Protein AF-A0A919VBE8-F1 (afdb_monomer_lite)

Organism: NCBI:txid1367973

Foldseek 3Di:
DLPVLVVLVVVLVVLVVVLVVCVVVVHDPVVSVVSVVVSLVSNLVSQVVVLVVLVVQQVVCVVVVHHRPDDPVVSVVSNVVSD

Sequence (83 aa):
MLGDAMTRLRRAHGQLGGVIAMIEAGEDCRKVLTQLAAVSKALDRAGFRIVASGLRHCQAAQERGEAAPMSDEELEKLFLSLA

Structure (mmCIF, N/CA/C/O backbone):
data_AF-A0A919VBE8-F1
#
_entry.id   AF-A0A919VBE8-F1
#
loop_
_atom_site.group_PDB
_atom_site.id
_atom_site.type_symbol
_atom_site.label_atom_id
_atom_site.label_alt_id
_atom_site.label_comp_id
_atom_site.label_asym_id
_atom_site.label_entity_id
_atom_site.label_seq_id
_atom_site.pdbx_PDB_ins_code
_atom_site.Cartn_x
_atom_site.Cartn_y
_atom_site.Cartn_z
_atom_site.occupancy
_atom_site.B_iso_or_equiv
_atom_site.auth_seq_id
_atom_site.auth_comp_id
_atom_site.auth_asym_id
_atom_site.auth_atom_id
_atom_site.pdbx_PDB_model_num
ATOM 1 N N . MET A 1 1 ? -0.145 0.929 -18.534 1.00 59.94 1 MET A N 1
ATOM 2 C CA . MET A 1 1 ? 0.186 -0.214 -17.648 1.00 59.94 1 MET A CA 1
ATOM 3 C C . MET A 1 1 ? -0.352 -0.050 -16.219 1.00 59.94 1 MET A C 1
ATOM 5 O O . MET A 1 1 ? -1.199 -0.842 -15.837 1.00 59.94 1 MET A O 1
ATOM 9 N N . LEU A 1 2 ? 0.035 0.980 -15.452 1.00 74.38 2 LEU A N 1
ATOM 10 C CA . LEU A 1 2 ? -0.267 1.123 -14.005 1.00 74.38 2 LEU A CA 1
ATOM 11 C C . LEU A 1 2 ? -1.752 1.335 -13.584 1.00 74.38 2 LEU A C 1
ATOM 13 O O . LEU A 1 2 ? -2.024 1.590 -12.414 1.00 74.38 2 LEU A O 1
ATOM 17 N N . GLY A 1 3 ? -2.728 1.239 -14.494 1.00 77.69 3 GLY A N 1
ATOM 18 C CA . GLY A 1 3 ? -4.129 1.623 -14.236 1.00 77.69 3 GLY A CA 1
ATOM 19 C C . GLY A 1 3 ? -4.844 0.808 -13.145 1.00 77.69 3 GLY A C 1
ATOM 20 O O . GLY A 1 3 ? -5.491 1.386 -12.274 1.00 77.69 3 GLY A O 1
ATOM 21 N N . ASP A 1 4 ? -4.696 -0.522 -13.142 1.00 83.94 4 ASP A N 1
ATOM 22 C CA . ASP A 1 4 ? -5.278 -1.392 -12.099 1.00 83.94 4 ASP A CA 1
ATOM 23 C C . ASP A 1 4 ? -4.640 -1.122 -10.722 1.00 83.94 4 ASP A C 1
ATOM 25 O O . ASP A 1 4 ? -5.359 -1.000 -9.728 1.00 83.94 4 ASP A O 1
ATOM 29 N N . ALA A 1 5 ? -3.317 -0.927 -10.672 1.00 88.69 5 ALA A N 1
ATOM 30 C CA . ALA A 1 5 ? -2.608 -0.566 -9.446 1.00 88.69 5 ALA A CA 1
ATOM 31 C C . ALA A 1 5 ? -3.080 0.791 -8.896 1.00 88.69 5 ALA A C 1
ATOM 33 O O . ALA A 1 5 ? -3.375 0.896 -7.709 1.00 88.69 5 ALA A O 1
ATOM 34 N N . MET A 1 6 ? -3.259 1.801 -9.754 1.00 91.94 6 MET A N 1
ATOM 35 C CA . MET A 1 6 ? -3.792 3.111 -9.361 1.00 91.94 6 MET A CA 1
ATOM 36 C C . MET A 1 6 ? -5.207 3.008 -8.761 1.00 91.94 6 MET A C 1
ATOM 38 O O . MET A 1 6 ? -5.497 3.622 -7.735 1.00 91.94 6 MET A O 1
ATOM 42 N N . THR A 1 7 ? -6.082 2.182 -9.343 1.00 92.62 7 THR A N 1
ATOM 43 C CA . THR A 1 7 ? -7.425 1.909 -8.793 1.00 92.62 7 THR A CA 1
ATOM 44 C C . THR A 1 7 ? -7.365 1.208 -7.429 1.00 92.62 7 THR A C 1
ATOM 46 O O . THR A 1 7 ? -8.176 1.508 -6.550 1.00 92.62 7 THR A O 1
ATOM 49 N N . ARG A 1 8 ? -6.388 0.317 -7.206 1.00 91.50 8 ARG A N 1
ATOM 50 C CA . ARG A 1 8 ? -6.155 -0.328 -5.897 1.00 91.50 8 ARG A CA 1
ATOM 51 C C . ARG A 1 8 ? -5.631 0.649 -4.853 1.00 91.50 8 ARG A C 1
ATOM 53 O O . ARG A 1 8 ? -6.181 0.682 -3.758 1.00 91.50 8 ARG A O 1
ATOM 60 N N . LEU A 1 9 ? -4.646 1.476 -5.201 1.00 95.19 9 LEU A N 1
ATOM 61 C CA . LEU A 1 9 ? -4.089 2.500 -4.313 1.00 95.19 9 LEU A CA 1
ATOM 62 C C . LEU A 1 9 ? -5.156 3.520 -3.891 1.00 95.19 9 LEU A C 1
ATOM 64 O O . LEU A 1 9 ? -5.273 3.825 -2.709 1.00 95.19 9 LEU A O 1
ATOM 68 N N . ARG A 1 10 ? -6.018 3.964 -4.818 1.00 96.06 10 ARG A N 1
ATOM 69 C CA . ARG A 1 10 ? -7.175 4.825 -4.499 1.00 96.06 10 ARG A CA 1
ATOM 70 C C . ARG A 1 10 ? -8.154 4.168 -3.519 1.00 96.06 10 ARG A C 1
ATOM 72 O O . ARG A 1 10 ? -8.672 4.847 -2.636 1.00 96.06 10 ARG A O 1
ATOM 79 N N . ARG A 1 11 ? -8.388 2.854 -3.631 1.00 95.31 11 ARG A N 1
ATOM 80 C CA . ARG A 1 11 ? -9.211 2.112 -2.661 1.00 95.31 11 ARG A CA 1
ATOM 81 C C . ARG A 1 11 ? -8.518 1.998 -1.299 1.00 95.31 11 ARG A C 1
ATOM 83 O O . ARG A 1 11 ? -9.154 2.289 -0.293 1.00 95.31 11 ARG A O 1
ATOM 90 N N . ALA A 1 12 ? -7.233 1.642 -1.271 1.00 96.94 12 ALA A N 1
ATOM 91 C CA . ALA A 1 12 ? -6.450 1.539 -0.039 1.00 96.94 12 ALA A CA 1
ATOM 92 C C . ALA A 1 12 ? -6.374 2.883 0.711 1.00 96.94 12 ALA A C 1
ATOM 94 O O . ALA A 1 12 ? -6.541 2.907 1.924 1.00 96.94 12 ALA A O 1
ATOM 95 N N . HIS A 1 13 ? -6.237 4.003 -0.008 1.00 97.94 13 HIS A N 1
ATOM 96 C CA . H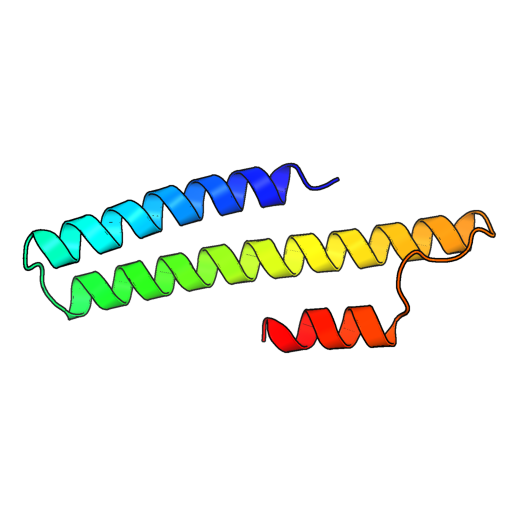IS A 1 13 ? -6.324 5.357 0.549 1.00 97.94 13 HIS A CA 1
ATOM 97 C C . HIS A 1 13 ? -7.682 5.627 1.220 1.00 97.94 13 HIS A C 1
ATOM 99 O O . HIS A 1 13 ? -7.731 6.110 2.347 1.00 97.94 13 HIS A O 1
ATOM 105 N N . GLY A 1 14 ? -8.796 5.276 0.564 1.00 98.12 14 GLY A N 1
ATOM 106 C CA . GLY A 1 14 ? -10.133 5.397 1.160 1.00 98.12 14 GLY A CA 1
ATOM 107 C C . GLY A 1 14 ? -10.316 4.526 2.411 1.00 98.12 14 GLY A C 1
ATOM 108 O O . GLY A 1 14 ? -10.900 4.973 3.393 1.00 98.12 14 GLY A O 1
ATOM 109 N N . GLN A 1 15 ? -9.765 3.308 2.408 1.00 98.00 15 GLN A N 1
ATOM 110 C CA . GLN A 1 15 ? -9.763 2.429 3.582 1.00 98.00 15 GLN A CA 1
ATOM 111 C C . GLN A 1 15 ? -8.898 2.995 4.724 1.00 98.00 15 GLN A C 1
ATOM 113 O O . GLN A 1 15 ? -9.321 2.949 5.875 1.00 98.00 15 GLN A O 1
ATOM 118 N N . LEU A 1 16 ? -7.731 3.578 4.420 1.00 98.50 16 LEU A N 1
ATOM 119 C CA . LEU A 1 16 ? -6.859 4.229 5.403 1.00 98.50 16 LEU A CA 1
ATOM 120 C C . LEU A 1 16 ? -7.531 5.452 6.046 1.00 98.50 16 LEU A C 1
ATOM 122 O O . LEU A 1 16 ? -7.465 5.602 7.261 1.00 98.50 16 LEU A O 1
ATOM 126 N N . GLY A 1 17 ? -8.242 6.272 5.264 1.00 98.50 17 GLY A N 1
ATOM 127 C CA . GLY A 1 17 ? -9.069 7.359 5.802 1.00 98.50 17 GLY A CA 1
ATOM 128 C C . GLY A 1 17 ? -10.146 6.857 6.773 1.00 98.50 17 GLY A C 1
ATOM 129 O O . GLY A 1 17 ? -10.367 7.466 7.814 1.00 98.50 17 GLY A O 1
ATOM 130 N N . GLY A 1 18 ? -10.749 5.696 6.489 1.00 98.38 18 GLY A N 1
ATOM 131 C CA . GLY A 1 18 ? -11.653 5.017 7.423 1.00 98.38 18 GLY A CA 1
ATOM 132 C C . GLY A 1 18 ? -10.968 4.568 8.721 1.00 98.38 18 GLY A C 1
ATOM 133 O O . GLY A 1 18 ? -11.531 4.752 9.795 1.00 98.38 18 GLY A O 1
ATOM 134 N N . VAL A 1 19 ? -9.742 4.034 8.646 1.00 98.50 19 VAL A N 1
ATOM 135 C CA . VAL A 1 19 ? -8.947 3.661 9.835 1.00 98.50 19 VAL A CA 1
ATOM 136 C C . VAL A 1 19 ? -8.606 4.885 10.690 1.00 98.50 19 VAL A C 1
ATOM 138 O O . VAL A 1 19 ? -8.711 4.810 11.911 1.00 98.50 19 VAL A O 1
ATOM 141 N N . ILE A 1 20 ? -8.249 6.014 10.069 1.00 98.62 20 ILE A N 1
ATOM 142 C CA . ILE A 1 20 ? -7.983 7.279 10.774 1.00 98.62 20 ILE A CA 1
ATOM 143 C C . ILE A 1 20 ? -9.246 7.750 11.507 1.00 98.62 20 ILE A C 1
ATOM 145 O O . ILE A 1 20 ? -9.203 7.931 12.720 1.00 98.62 20 ILE A O 1
ATOM 149 N N . ALA A 1 21 ? -10.389 7.820 10.816 1.00 98.56 21 ALA A N 1
ATOM 150 C CA . ALA A 1 21 ? -11.659 8.228 11.419 1.00 98.56 21 ALA A CA 1
ATOM 151 C C . ALA A 1 21 ? -12.115 7.301 12.567 1.00 98.56 21 ALA A C 1
ATOM 153 O O . ALA A 1 21 ? -12.716 7.764 13.533 1.00 98.56 21 ALA A O 1
ATOM 154 N N . MET A 1 22 ? -11.809 5.998 12.506 1.00 98.38 22 MET A N 1
ATOM 155 C CA . MET A 1 22 ? -12.043 5.075 13.626 1.00 98.38 22 MET A CA 1
ATOM 156 C C . MET A 1 22 ? -11.173 5.412 14.847 1.00 98.38 22 MET A C 1
ATOM 158 O O . MET A 1 22 ? -11.670 5.393 15.971 1.00 98.38 22 MET A O 1
ATOM 162 N N . ILE A 1 23 ? -9.893 5.738 14.646 1.00 98.38 23 ILE A N 1
ATOM 163 C CA . ILE A 1 23 ? -8.982 6.129 15.734 1.00 98.38 23 ILE A CA 1
ATOM 164 C C . ILE A 1 23 ? -9.430 7.458 16.358 1.00 98.38 23 ILE A C 1
ATOM 166 O O . ILE A 1 23 ? -9.500 7.562 17.580 1.00 98.38 23 ILE A O 1
ATOM 170 N N . GLU A 1 24 ? -9.802 8.442 15.537 1.00 98.50 24 GLU A N 1
ATOM 171 C CA . GLU A 1 24 ? -10.329 9.742 15.983 1.00 98.50 24 GLU A CA 1
ATOM 172 C C . GLU A 1 24 ? -11.653 9.606 16.756 1.00 98.50 24 GLU A C 1
ATOM 174 O O . GLU A 1 24 ? -11.882 10.330 17.723 1.00 98.50 24 GLU A O 1
ATOM 179 N N . ALA A 1 25 ? -12.500 8.642 16.381 1.00 98.12 25 ALA A N 1
ATOM 180 C CA . ALA A 1 25 ? -13.740 8.310 17.085 1.00 98.12 25 ALA A CA 1
ATOM 181 C C . ALA A 1 25 ? -13.543 7.445 18.350 1.00 98.12 25 ALA A C 1
ATOM 183 O O . ALA A 1 25 ? -14.523 7.155 19.039 1.00 98.12 25 ALA A O 1
ATOM 184 N N . GLY A 1 26 ? -12.315 7.009 18.660 1.00 97.69 26 GLY A N 1
ATOM 185 C CA . GLY A 1 26 ? -12.029 6.145 19.810 1.00 97.69 26 GLY A CA 1
ATOM 186 C C . GLY A 1 26 ? -12.581 4.718 19.685 1.00 97.69 26 GLY A C 1
ATOM 187 O O . GLY A 1 26 ? -12.928 4.108 20.696 1.00 97.69 26 GLY A O 1
ATOM 188 N N . GLU A 1 27 ? -12.699 4.189 18.462 1.00 98.06 27 GLU A N 1
ATOM 189 C CA . GLU A 1 27 ? -13.194 2.827 18.221 1.00 98.06 27 GLU A CA 1
ATOM 190 C C . GLU A 1 27 ? -12.276 1.730 18.787 1.00 98.06 27 GLU A C 1
ATOM 192 O O . GLU A 1 27 ? -11.079 1.922 19.009 1.00 98.06 27 GLU A O 1
ATOM 197 N N . ASP A 1 28 ? -12.848 0.538 18.984 1.00 97.88 28 ASP A N 1
ATOM 198 C CA . ASP A 1 28 ? -12.133 -0.610 19.552 1.00 97.88 28 ASP A CA 1
ATOM 199 C C . ASP A 1 28 ? -10.832 -0.938 18.793 1.00 97.88 28 ASP A C 1
ATOM 201 O O . ASP A 1 28 ? -10.805 -1.123 17.572 1.00 97.88 28 ASP A O 1
ATOM 205 N N . CYS A 1 29 ? -9.753 -1.107 19.559 1.00 97.88 29 CYS A N 1
ATOM 206 C CA . CYS A 1 29 ? -8.420 -1.437 19.067 1.00 97.88 29 CYS A CA 1
ATOM 207 C C . CYS A 1 29 ? -8.410 -2.695 18.178 1.00 97.88 29 CYS A C 1
ATOM 209 O O . CYS A 1 29 ? -7.731 -2.716 17.148 1.00 97.88 29 CYS A O 1
ATOM 211 N N . ARG A 1 30 ? -9.203 -3.732 18.498 1.00 98.25 30 ARG A N 1
ATOM 212 C CA . ARG A 1 30 ? -9.277 -4.943 17.661 1.00 98.25 30 ARG A CA 1
ATOM 213 C C . ARG A 1 30 ? -9.955 -4.662 16.315 1.00 98.25 30 ARG A C 1
ATOM 215 O O . ARG A 1 30 ? -9.451 -5.148 15.298 1.00 98.25 30 ARG A O 1
ATOM 222 N N . LYS A 1 31 ? -11.027 -3.860 16.257 1.00 98.06 31 LYS A N 1
ATOM 223 C CA . LYS A 1 31 ? -11.605 -3.365 14.988 1.00 98.06 31 LYS A CA 1
ATOM 224 C C . LYS A 1 31 ? -10.575 -2.563 14.184 1.00 98.06 31 LYS A C 1
ATOM 226 O O . LYS A 1 31 ? -10.384 -2.855 13.003 1.00 98.06 31 LYS A O 1
ATOM 231 N N . VAL A 1 32 ? -9.904 -1.591 14.812 1.00 98.44 32 VAL A N 1
ATOM 232 C CA . VAL A 1 32 ? -8.905 -0.712 14.171 1.00 98.44 32 VAL A CA 1
ATOM 233 C C . VAL A 1 32 ? -7.775 -1.535 13.547 1.00 98.44 32 VAL A C 1
ATOM 235 O O . VAL A 1 32 ? -7.521 -1.415 12.349 1.00 98.44 32 VAL A O 1
ATOM 238 N N . LEU A 1 33 ? -7.155 -2.437 14.314 1.00 98.25 33 LEU A N 1
ATOM 239 C CA . LEU A 1 33 ? -6.087 -3.318 13.825 1.00 98.25 33 LEU A CA 1
ATOM 240 C C . LEU A 1 33 ? -6.565 -4.255 12.705 1.00 98.25 33 LEU A C 1
ATOM 242 O O . LEU A 1 33 ? -5.825 -4.498 11.752 1.00 98.25 33 LEU A O 1
ATOM 246 N N . THR A 1 34 ? -7.811 -4.739 12.767 1.00 98.38 34 THR A N 1
ATOM 247 C CA . THR A 1 34 ? -8.400 -5.575 11.704 1.00 98.38 34 THR A CA 1
ATOM 248 C C . THR A 1 34 ? -8.532 -4.802 10.387 1.00 98.38 34 THR A C 1
ATOM 250 O O . THR A 1 34 ? -8.194 -5.332 9.326 1.00 98.38 34 THR A O 1
ATOM 253 N N . GLN A 1 35 ? -8.975 -3.541 10.432 1.00 98.19 35 GLN A N 1
ATOM 254 C CA . GLN A 1 35 ? -9.069 -2.698 9.235 1.00 98.19 35 GLN A CA 1
ATOM 255 C C . GLN A 1 35 ? -7.689 -2.253 8.730 1.00 98.19 35 GLN A C 1
ATOM 257 O O . GLN A 1 35 ? -7.448 -2.287 7.525 1.00 98.19 35 GLN A O 1
ATOM 262 N N . LEU A 1 36 ? -6.746 -1.933 9.621 1.00 98.31 36 LEU A N 1
ATOM 263 C CA . LEU A 1 36 ? -5.368 -1.597 9.248 1.00 98.31 36 LEU A CA 1
ATOM 264 C C . LEU A 1 36 ? -4.654 -2.772 8.554 1.00 98.31 36 LEU A C 1
ATOM 266 O O . LEU A 1 36 ? -4.009 -2.581 7.523 1.00 98.31 36 LEU A O 1
ATOM 270 N N . ALA A 1 37 ? -4.844 -4.005 9.033 1.00 97.94 37 ALA A N 1
ATOM 271 C CA . ALA A 1 37 ? -4.342 -5.204 8.359 1.00 97.94 37 ALA A CA 1
ATOM 272 C C . ALA A 1 37 ? -4.970 -5.401 6.961 1.00 97.94 37 ALA A C 1
ATOM 274 O O . ALA A 1 37 ? -4.294 -5.835 6.025 1.00 97.94 37 ALA A O 1
ATOM 275 N N . ALA A 1 38 ? -6.246 -5.037 6.784 1.00 97.12 38 ALA A N 1
ATOM 276 C CA . ALA A 1 38 ? -6.906 -5.045 5.478 1.00 97.12 38 ALA A CA 1
ATOM 277 C C . ALA A 1 38 ? -6.398 -3.932 4.535 1.00 97.12 38 ALA A C 1
ATOM 279 O O . ALA A 1 38 ? -6.360 -4.153 3.321 1.00 97.12 38 ALA A O 1
ATOM 280 N N . VAL A 1 39 ? -5.975 -2.777 5.069 1.00 97.88 39 VAL A N 1
ATOM 281 C CA . VAL A 1 39 ? -5.274 -1.719 4.314 1.00 97.88 39 VAL A CA 1
ATOM 282 C C . VAL A 1 39 ? -3.908 -2.216 3.843 1.00 97.88 39 VAL A C 1
ATOM 284 O O . VAL A 1 39 ? -3.650 -2.148 2.643 1.00 97.88 39 VAL A O 1
ATOM 287 N N . SER A 1 40 ? -3.075 -2.778 4.732 1.00 96.12 40 SER A N 1
ATOM 288 C CA . SER A 1 40 ? -1.758 -3.329 4.355 1.00 96.12 40 SER A CA 1
ATOM 289 C C . SER A 1 40 ? -1.911 -4.338 3.218 1.00 96.12 40 SER A C 1
ATOM 291 O O . SER A 1 40 ? -1.419 -4.115 2.118 1.00 96.12 40 SE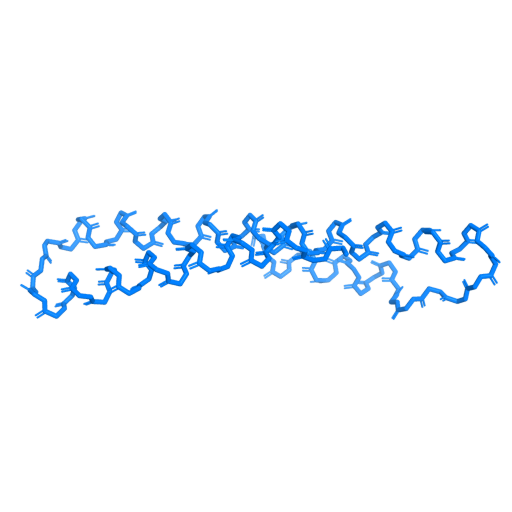R A O 1
ATOM 293 N N . LYS A 1 41 ? -2.789 -5.335 3.394 1.00 95.00 41 LYS A N 1
ATOM 294 C CA . LYS A 1 41 ? -3.066 -6.366 2.381 1.00 95.00 41 LYS A CA 1
ATOM 295 C C . LYS A 1 41 ? -3.608 -5.829 1.049 1.00 95.00 41 LYS A C 1
ATOM 297 O O . LYS A 1 41 ? -3.582 -6.544 0.044 1.00 95.00 41 LYS A O 1
ATOM 302 N N . ALA A 1 42 ? -4.127 -4.601 1.011 1.00 94.06 42 ALA A N 1
ATOM 303 C CA . ALA A 1 42 ? -4.501 -3.911 -0.223 1.00 94.06 42 ALA A CA 1
ATOM 304 C C . ALA A 1 42 ? -3.310 -3.188 -0.882 1.00 94.06 42 ALA A C 1
ATOM 306 O O . ALA A 1 42 ? -3.241 -3.168 -2.115 1.00 94.06 42 ALA A O 1
ATOM 307 N N . LEU A 1 43 ? -2.378 -2.648 -0.087 1.00 94.75 43 LEU A N 1
ATOM 308 C CA . LEU A 1 43 ? -1.124 -2.038 -0.537 1.00 94.75 43 LEU A CA 1
ATOM 309 C C . LEU A 1 43 ? -0.158 -3.089 -1.099 1.00 94.75 43 LEU A C 1
ATOM 311 O O . LEU A 1 43 ? 0.264 -2.932 -2.242 1.00 94.75 43 LEU A O 1
ATOM 315 N N . ASP A 1 44 ? 0.094 -4.198 -0.393 1.00 92.56 44 ASP A N 1
ATOM 316 C CA . ASP A 1 44 ? 0.986 -5.283 -0.851 1.00 92.56 44 ASP A CA 1
ATOM 317 C C . ASP A 1 44 ? 0.539 -5.794 -2.238 1.00 92.56 44 ASP A C 1
ATOM 319 O O . ASP A 1 44 ? 1.298 -5.874 -3.206 1.00 92.56 44 ASP A O 1
ATOM 323 N N . ARG A 1 45 ? -0.776 -6.024 -2.383 1.00 90.88 45 ARG A N 1
ATOM 324 C CA . ARG A 1 45 ? -1.429 -6.435 -3.640 1.00 90.88 45 ARG A CA 1
ATOM 325 C C . ARG A 1 45 ? -1.382 -5.384 -4.752 1.00 90.88 45 ARG A C 1
ATOM 327 O O . ARG A 1 45 ? -1.600 -5.742 -5.913 1.00 90.88 45 ARG A O 1
ATOM 334 N N . ALA A 1 46 ? -1.160 -4.112 -4.431 1.00 92.94 46 ALA A N 1
ATOM 335 C CA . ALA A 1 46 ? -0.881 -3.073 -5.416 1.00 92.94 46 ALA A CA 1
ATOM 336 C C . ALA A 1 46 ? 0.612 -3.076 -5.789 1.00 92.94 46 ALA A C 1
ATOM 338 O O . ALA A 1 46 ? 0.924 -3.086 -6.978 1.00 92.94 46 ALA A O 1
ATOM 339 N N . GLY A 1 47 ? 1.509 -3.176 -4.801 1.00 92.50 47 GLY A N 1
ATOM 340 C CA . GLY A 1 47 ? 2.962 -3.277 -4.970 1.00 92.50 47 GLY A CA 1
ATOM 341 C C . GLY A 1 47 ? 3.374 -4.431 -5.886 1.00 92.50 47 GLY A C 1
ATOM 342 O O . GLY A 1 47 ? 3.960 -4.192 -6.941 1.00 92.50 47 GLY A O 1
ATOM 343 N N . PHE A 1 48 ? 2.952 -5.665 -5.588 1.00 90.94 48 PHE A N 1
ATOM 344 C CA . PHE A 1 48 ? 3.235 -6.829 -6.445 1.00 90.94 48 PHE A CA 1
ATOM 345 C C . PHE A 1 48 ? 2.734 -6.647 -7.889 1.00 90.94 48 PHE A C 1
ATOM 347 O O . PHE A 1 48 ? 3.336 -7.152 -8.835 1.00 90.94 48 PHE A O 1
ATOM 354 N N . ARG A 1 49 ? 1.641 -5.896 -8.092 1.00 90.38 49 ARG A N 1
ATOM 355 C CA . ARG A 1 49 ? 1.095 -5.593 -9.426 1.00 90.38 49 ARG A CA 1
ATOM 356 C C . ARG A 1 49 ? 1.826 -4.461 -10.150 1.00 90.38 49 ARG A C 1
ATOM 358 O O . ARG A 1 49 ? 1.752 -4.413 -11.378 1.00 90.38 49 ARG A O 1
ATOM 36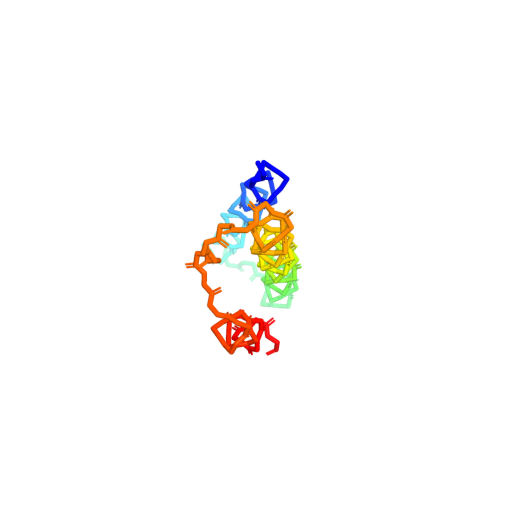5 N N . ILE A 1 50 ? 2.550 -3.608 -9.428 1.00 91.25 50 ILE A N 1
ATOM 366 C CA . ILE A 1 50 ? 3.507 -2.646 -9.985 1.00 91.25 50 ILE A CA 1
ATOM 367 C C . ILE A 1 50 ? 4.782 -3.390 -10.402 1.00 91.25 50 ILE A C 1
ATOM 369 O O . ILE A 1 50 ? 5.147 -3.315 -11.573 1.00 91.25 50 ILE A O 1
ATOM 373 N N . VAL A 1 51 ? 5.382 -4.196 -9.516 1.00 90.38 51 VAL A N 1
ATOM 374 C CA . VAL A 1 51 ? 6.601 -4.981 -9.810 1.00 90.38 51 VAL A CA 1
ATOM 375 C C . VAL A 1 51 ? 6.385 -5.941 -10.984 1.00 90.38 51 VAL A C 1
ATOM 377 O O . VAL A 1 51 ? 7.137 -5.910 -11.956 1.00 90.38 51 VAL A O 1
ATOM 380 N N . ALA A 1 52 ? 5.283 -6.700 -10.993 1.00 89.25 52 ALA A N 1
ATOM 381 C CA . ALA A 1 52 ? 4.924 -7.553 -12.129 1.00 89.25 52 ALA A CA 1
ATOM 382 C C . ALA A 1 52 ? 4.673 -6.765 -13.432 1.00 89.25 52 ALA A C 1
ATOM 384 O O . ALA A 1 52 ? 4.717 -7.342 -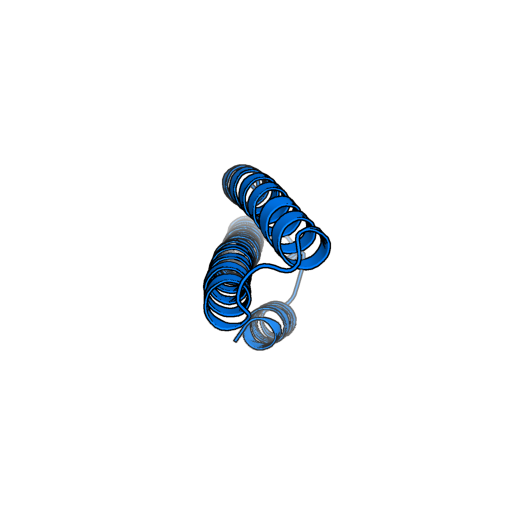14.517 1.00 89.25 52 ALA A O 1
ATOM 385 N N . SER A 1 53 ? 4.381 -5.461 -13.356 1.00 89.50 53 SER A N 1
ATOM 386 C CA . SER A 1 53 ? 4.307 -4.588 -14.532 1.00 89.50 53 SER A CA 1
ATOM 387 C C . SER A 1 53 ? 5.672 -4.070 -14.983 1.00 89.50 53 SER A C 1
ATOM 389 O O . SER A 1 53 ? 5.828 -3.846 -16.179 1.00 89.50 53 SER A O 1
ATOM 391 N N . GLY A 1 54 ? 6.632 -3.906 -14.067 1.00 88.81 54 GLY A N 1
ATOM 392 C CA . GLY A 1 54 ? 8.037 -3.631 -14.378 1.00 88.81 54 GLY A CA 1
ATOM 393 C C . GLY A 1 54 ? 8.685 -4.808 -15.104 1.00 88.81 54 GLY A C 1
ATOM 394 O O . GLY A 1 54 ? 9.146 -4.636 -16.226 1.00 88.81 54 GLY A O 1
ATOM 395 N N . LEU A 1 55 ? 8.581 -6.019 -14.542 1.00 88.69 55 LEU A N 1
ATOM 396 C CA . LEU A 1 55 ? 9.077 -7.269 -15.145 1.00 88.69 55 LEU A CA 1
ATOM 397 C C . LEU A 1 55 ? 8.626 -7.437 -16.608 1.00 88.69 55 LEU A C 1
ATOM 399 O O . LEU A 1 55 ? 9.456 -7.558 -17.506 1.00 88.69 55 LEU A O 1
ATOM 403 N N . ARG A 1 56 ? 7.314 -7.339 -16.881 1.00 89.44 56 ARG A N 1
ATOM 404 C CA . ARG A 1 56 ? 6.784 -7.412 -18.259 1.00 89.44 56 ARG A CA 1
ATOM 405 C C . ARG A 1 56 ? 7.278 -6.285 -19.169 1.00 89.44 56 ARG A C 1
ATOM 407 O O . ARG A 1 56 ? 7.336 -6.476 -20.378 1.00 89.44 56 ARG A O 1
ATOM 414 N N . HIS A 1 57 ? 7.584 -5.107 -18.626 1.00 89.62 57 HIS A N 1
ATOM 415 C CA . HIS A 1 57 ? 8.102 -3.995 -19.420 1.00 89.62 57 HIS A CA 1
ATOM 416 C C . HIS A 1 57 ? 9.574 -4.208 -19.798 1.00 89.62 57 HIS A C 1
ATOM 418 O O . HIS A 1 57 ? 9.928 -3.941 -20.947 1.00 89.62 57 HIS A O 1
ATOM 424 N N . CYS A 1 58 ? 10.390 -4.724 -18.873 1.00 90.31 58 CYS A N 1
ATOM 425 C CA . CYS A 1 58 ? 11.791 -5.073 -19.109 1.00 90.31 58 CYS A CA 1
ATOM 426 C C . CYS A 1 58 ? 11.923 -6.229 -20.107 1.00 90.31 58 CYS A C 1
ATOM 428 O O . CYS A 1 58 ? 12.638 -6.082 -21.096 1.00 90.31 58 CYS A O 1
ATOM 430 N N . GLN A 1 59 ? 11.150 -7.308 -19.930 1.00 89.62 59 GLN A N 1
ATOM 431 C CA . GLN A 1 59 ? 11.087 -8.416 -20.891 1.00 89.62 59 GLN A CA 1
ATOM 432 C C . GLN A 1 59 ? 10.710 -7.912 -22.294 1.00 89.62 59 GLN A C 1
ATOM 434 O O . GLN A 1 59 ? 11.410 -8.181 -23.266 1.00 89.62 59 GLN A O 1
ATOM 439 N N . ALA A 1 60 ? 9.655 -7.096 -22.407 1.00 90.94 60 ALA A N 1
ATOM 440 C CA . ALA A 1 60 ? 9.242 -6.553 -23.698 1.00 90.94 60 ALA A CA 1
ATOM 441 C C . ALA A 1 60 ? 10.292 -5.612 -24.327 1.00 90.94 60 ALA A C 1
ATOM 443 O O . ALA A 1 60 ? 10.294 -5.451 -25.543 1.00 90.94 60 ALA A O 1
ATOM 444 N N . ALA A 1 61 ? 11.148 -4.950 -23.539 1.00 90.81 61 ALA A N 1
ATOM 445 C CA . ALA A 1 61 ? 12.268 -4.160 -24.063 1.00 90.81 61 ALA A CA 1
ATOM 446 C C . ALA A 1 61 ? 13.364 -5.074 -24.638 1.00 90.81 61 ALA A C 1
ATOM 448 O O . ALA A 1 61 ? 13.757 -4.896 -25.790 1.00 90.81 61 ALA A O 1
ATOM 449 N N . GLN A 1 62 ? 13.757 -6.116 -23.896 1.00 89.31 62 GLN A N 1
ATOM 450 C CA . GLN A 1 62 ? 14.700 -7.144 -24.359 1.00 89.31 62 GLN A CA 1
ATOM 451 C C . GLN A 1 62 ? 14.221 -7.812 -25.663 1.00 89.31 62 GLN A C 1
ATOM 453 O O . GLN A 1 62 ? 15.000 -7.954 -26.603 1.00 89.31 62 GLN A O 1
ATOM 458 N N . GLU A 1 63 ? 12.926 -8.131 -25.773 1.00 92.19 63 GLU A N 1
ATOM 459 C CA . GLU A 1 63 ? 12.293 -8.683 -26.987 1.00 92.19 63 GLU A CA 1
ATOM 460 C C . GLU A 1 63 ? 12.363 -7.748 -28.212 1.00 92.19 63 GLU A C 1
ATOM 462 O O . GLU A 1 63 ? 12.281 -8.219 -29.346 1.00 92.19 63 GLU A O 1
ATOM 467 N N . ARG A 1 64 ? 12.542 -6.432 -28.013 1.00 94.50 64 ARG A N 1
ATOM 468 C CA . ARG A 1 64 ? 12.774 -5.444 -29.087 1.00 94.50 64 ARG A CA 1
ATOM 469 C C . ARG A 1 64 ? 14.257 -5.126 -29.323 1.00 94.50 64 ARG A C 1
ATOM 471 O O . ARG A 1 64 ? 14.563 -4.320 -30.197 1.00 94.50 64 ARG A O 1
ATOM 478 N N . GLY A 1 65 ? 15.173 -5.731 -28.564 1.00 92.69 65 GLY A N 1
ATOM 479 C CA . GLY A 1 65 ? 16.596 -5.370 -28.562 1.00 92.69 65 GLY A CA 1
ATOM 480 C C . GLY A 1 65 ? 16.894 -4.023 -27.887 1.00 92.69 65 GLY A C 1
ATOM 481 O O . GLY A 1 65 ? 17.971 -3.462 -28.080 1.00 92.69 65 GLY A O 1
ATOM 482 N N . GLU A 1 66 ? 15.949 -3.489 -27.112 1.00 92.81 66 GLU A N 1
ATOM 483 C CA . GLU A 1 66 ? 16.115 -2.262 -26.332 1.00 92.81 66 GLU A CA 1
ATOM 484 C C . GLU A 1 66 ? 16.754 -2.564 -24.969 1.00 92.81 66 GLU A C 1
ATOM 486 O O . GLU A 1 66 ? 16.569 -3.639 -24.394 1.00 92.81 66 GLU A O 1
ATOM 491 N N . ALA A 1 67 ? 17.468 -1.585 -24.407 1.00 87.81 67 ALA A N 1
ATOM 492 C CA . ALA A 1 67 ? 17.932 -1.670 -23.027 1.00 87.81 67 ALA A CA 1
ATOM 493 C C . ALA A 1 67 ? 16.734 -1.724 -22.061 1.00 87.81 67 ALA A C 1
ATOM 495 O O . ALA A 1 67 ? 15.816 -0.904 -22.146 1.00 87.81 67 ALA A O 1
A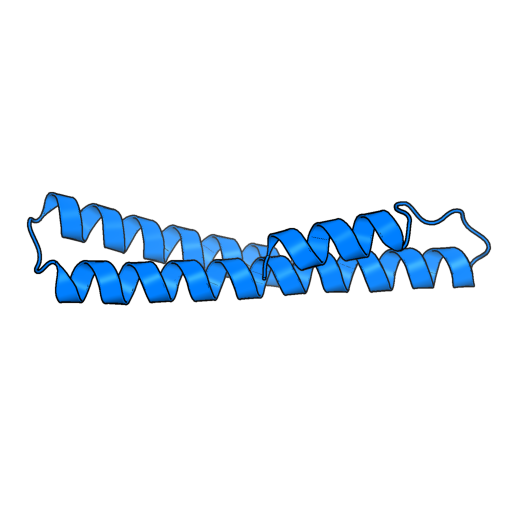TOM 496 N N . ALA A 1 68 ? 16.749 -2.676 -21.126 1.00 88.25 68 ALA A N 1
ATOM 497 C CA . ALA A 1 68 ? 15.747 -2.741 -20.069 1.00 88.25 68 ALA A CA 1
ATOM 498 C C . ALA A 1 68 ? 15.857 -1.511 -19.138 1.00 88.25 68 ALA A C 1
ATOM 500 O O . ALA A 1 68 ? 16.971 -1.089 -18.824 1.00 88.25 68 ALA A O 1
ATOM 501 N N . PRO A 1 69 ? 14.733 -0.931 -18.670 1.00 85.50 69 PRO A N 1
ATOM 502 C CA . PRO A 1 69 ? 14.746 0.271 -17.830 1.00 85.50 69 PRO A CA 1
ATOM 503 C C . PRO A 1 69 ? 15.204 0.038 -16.377 1.00 85.50 69 PRO A C 1
ATOM 505 O O . PRO A 1 69 ? 15.403 1.012 -15.659 1.00 85.50 69 PRO A O 1
ATOM 508 N N . MET A 1 70 ? 15.327 -1.222 -15.946 1.00 89.25 70 MET A N 1
ATOM 509 C CA . MET A 1 70 ? 15.857 -1.689 -14.653 1.00 89.25 70 MET A CA 1
ATOM 510 C C . MET A 1 70 ? 16.509 -3.063 -14.867 1.00 89.25 70 MET A C 1
ATOM 512 O O . MET A 1 70 ? 16.105 -3.779 -15.792 1.00 89.25 70 MET A O 1
ATOM 516 N N . SER A 1 71 ? 17.459 -3.451 -14.014 1.00 89.38 71 SER A N 1
ATOM 517 C CA . SER A 1 71 ? 18.022 -4.809 -14.000 1.00 89.38 71 SER A CA 1
ATOM 518 C C . SER A 1 71 ? 17.114 -5.821 -13.283 1.00 89.38 71 SER A C 1
ATOM 520 O O . SER A 1 71 ? 16.205 -5.455 -12.530 1.00 89.38 71 SER A O 1
ATOM 522 N N . ASP A 1 72 ? 17.385 -7.113 -13.482 1.00 86.31 72 ASP A N 1
ATOM 523 C CA . ASP A 1 72 ? 16.677 -8.185 -12.772 1.00 86.31 72 ASP A CA 1
ATOM 524 C C . ASP A 1 72 ? 16.968 -8.152 -11.256 1.00 86.31 72 ASP A C 1
ATOM 526 O O . ASP A 1 72 ? 16.055 -8.351 -10.458 1.00 86.31 72 ASP A O 1
ATOM 530 N N . GLU A 1 73 ? 18.192 -7.789 -10.845 1.00 89.81 73 GLU A N 1
ATOM 531 C CA . GLU A 1 73 ? 18.566 -7.593 -9.431 1.00 89.81 73 GLU A CA 1
ATOM 532 C C . GLU A 1 73 ? 17.804 -6.419 -8.787 1.00 89.81 73 GLU A C 1
ATOM 534 O O . GLU A 1 73 ? 17.390 -6.491 -7.628 1.00 89.81 73 GLU A O 1
ATOM 539 N N . GLU A 1 74 ? 17.583 -5.327 -9.529 1.00 90.38 74 GLU A N 1
ATOM 540 C CA . GLU A 1 74 ? 16.770 -4.199 -9.060 1.00 90.38 74 GLU A CA 1
ATOM 541 C C . GLU A 1 74 ? 15.300 -4.604 -8.892 1.00 90.38 74 GLU A C 1
ATOM 543 O O . GLU A 1 74 ? 14.664 -4.233 -7.903 1.00 90.38 74 GLU A O 1
ATOM 548 N N . LEU A 1 75 ? 14.765 -5.401 -9.822 1.00 88.81 75 LEU A N 1
ATOM 549 C CA . LEU A 1 75 ? 13.398 -5.917 -9.758 1.00 88.81 75 LEU A CA 1
ATOM 550 C C . LEU A 1 75 ? 13.208 -6.937 -8.626 1.00 88.81 75 LEU A C 1
ATOM 552 O O . LEU A 1 75 ? 12.183 -6.881 -7.944 1.00 88.81 75 LEU A O 1
ATOM 556 N N . GLU A 1 76 ? 14.183 -7.813 -8.373 1.00 88.50 76 GLU A N 1
ATOM 557 C CA . GLU A 1 76 ? 14.183 -8.718 -7.217 1.00 88.50 76 GLU A CA 1
ATOM 558 C C . GLU A 1 76 ? 14.220 -7.924 -5.905 1.00 88.50 76 GLU A C 1
ATOM 560 O O . GLU A 1 76 ? 13.381 -8.127 -5.026 1.00 88.50 76 GLU A O 1
ATOM 565 N N . LYS A 1 77 ? 15.116 -6.938 -5.790 1.00 91.31 77 LYS A N 1
ATOM 566 C CA . LYS A 1 77 ? 15.215 -6.064 -4.612 1.00 91.31 77 LYS A CA 1
ATOM 567 C C . LYS A 1 77 ? 13.923 -5.281 -4.342 1.00 91.31 77 LYS A C 1
ATOM 569 O O . LYS A 1 77 ? 13.545 -5.108 -3.183 1.00 91.31 77 LYS A O 1
ATOM 574 N N . LEU A 1 78 ? 13.237 -4.821 -5.392 1.00 89.94 78 LEU A N 1
ATOM 575 C CA . LEU A 1 78 ? 11.927 -4.160 -5.301 1.00 89.94 78 LEU A CA 1
ATOM 576 C C . LEU A 1 78 ? 10.770 -5.131 -5.014 1.00 89.94 78 LEU A C 1
ATOM 578 O O . LEU A 1 78 ? 9.729 -4.700 -4.523 1.00 89.94 78 LEU A O 1
ATOM 582 N N . PHE A 1 79 ? 10.921 -6.422 -5.316 1.00 88.00 79 PHE A N 1
ATOM 583 C CA . PHE A 1 79 ? 9.965 -7.453 -4.916 1.00 88.00 79 PHE A CA 1
ATOM 584 C C . PHE A 1 79 ? 10.122 -7.814 -3.433 1.00 88.00 79 PHE A C 1
ATOM 586 O O . PHE A 1 79 ? 9.137 -7.849 -2.699 1.00 88.00 79 PHE A O 1
ATOM 593 N N . LEU A 1 80 ? 11.361 -8.028 -2.982 1.00 89.81 80 LEU A N 1
ATOM 594 C CA . LEU A 1 80 ? 11.686 -8.414 -1.606 1.00 89.81 80 LEU A CA 1
ATOM 595 C C . LEU A 1 80 ? 11.405 -7.307 -0.576 1.00 89.81 80 LEU A C 1
ATOM 597 O O . LEU A 1 80 ? 11.210 -7.612 0.594 1.00 89.81 80 LEU A O 1
ATOM 601 N N . SER A 1 81 ? 11.322 -6.035 -0.984 1.00 88.44 81 SER A N 1
ATOM 602 C CA . SER A 1 81 ? 10.889 -4.935 -0.104 1.00 88.44 81 SER A CA 1
ATOM 603 C C . SER A 1 81 ? 9.369 -4.866 0.127 1.00 88.44 81 SER A C 1
ATOM 605 O O . SER A 1 81 ? 8.898 -3.968 0.828 1.00 88.44 81 SER A O 1
ATOM 607 N N . LEU A 1 82 ? 8.603 -5.799 -0.452 1.00 83.06 82 LEU A N 1
ATOM 608 C CA . LEU A 1 82 ? 7.145 -5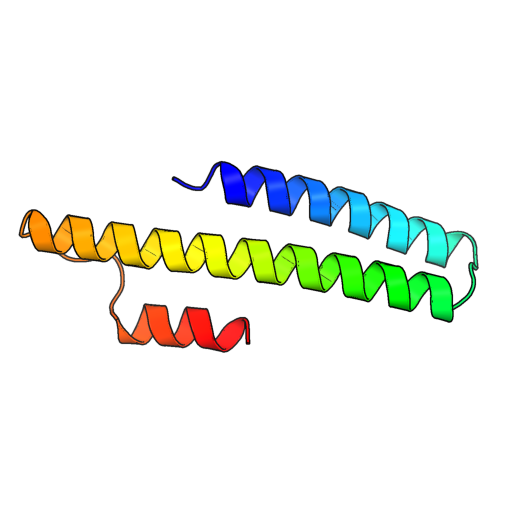.926 -0.334 1.00 83.06 82 LEU A CA 1
ATOM 609 C C . LEU A 1 82 ? 6.709 -7.270 0.294 1.00 83.06 82 LEU A C 1
ATOM 611 O O . LEU A 1 82 ? 5.527 -7.611 0.210 1.00 83.06 82 LEU A O 1
ATOM 615 N N . ALA A 1 83 ? 7.649 -8.045 0.847 1.00 68.25 83 ALA A N 1
ATOM 616 C CA . ALA A 1 83 ? 7.465 -9.425 1.316 1.00 68.25 83 ALA A CA 1
ATOM 617 C C . ALA A 1 83 ? 7.496 -9.559 2.851 1.00 68.25 83 ALA A C 1
ATOM 619 O O . ALA A 1 83 ? 8.265 -8.811 3.495 1.00 68.25 83 ALA A O 1
#

InterPro domains:
  IPR003735 Metal-sensitive transcriptional repressor [PF02583] (4-77)
  IPR003735 Metal-sensitive transcriptional repressor [PTHR33677] (4-79)
  IPR038390 Metal-sensitive repressor, helix protomer superfamily [G3DSA:1.20.58.1000] (3-81)

pLDDT: mean 92.15, std 6.65, range [59.94, 98.62]

Radius of gyration: 17.04 Å; chains: 1; bounding box: 32×19×49 Å

Secondary structure (DSSP, 8-state):
-THHHHHHHHHHHHHHHHHHHHHHTT--HHHHHHHHHHHHHHHHHHHHHHHHHHHHHHHHHHTTTPPPSS-HHHHHHHHHTT-